Protein AF-A0A3S2VGT2-F1 (afdb_monomer_lite)

Organism: NCBI:txid2499852

InterPro domains:
  IPR012671 Type III export protein PscE/YscE [PF08988] (16-76)

Sequence (82 aa):
MTATGEGPETGERFGMTDLEEALQGADGADVRRAALDRLDAMGARVARRIAQGTTAAEFGRLDVLANAISAAQHVLLRTGPR

Secondary structure (DSSP, 8-state):
---PPPPP-----TT--HHHHHHHSTTHHHHHHHHHHHHHHHHHHHHHHHHT---HHHHHHHHHHHHHHHHHHHHHHHSS--

Radius of gyration: 20.52 Å; chains: 1; bounding box: 58×32×52 Å

Foldseek 3Di:
DDDDDDDDPPPPPPPDDPLLVCLADPCNVVSLVVLLVVLVVVLVVLVVVVVVDDDPVVVVVSVVSNVVSVVVNVVSVPRHDD

pLDDT: mean 83.2, std 18.31, range [39.19, 97.75]

Structure (mmCIF, N/CA/C/O backbone):
data_AF-A0A3S2VGT2-F1
#
_entry.id   AF-A0A3S2VGT2-F1
#
loop_
_atom_site.group_PDB
_atom_site.id
_atom_site.type_symbol
_atom_site.label_atom_id
_atom_site.label_alt_id
_atom_site.label_comp_id
_atom_site.label_asym_id
_atom_site.label_entity_id
_atom_site.label_seq_id
_atom_site.pdbx_PDB_ins_code
_atom_site.Cartn_x
_atom_site.Cartn_y
_atom_site.Cartn_z
_atom_site.occupancy
_atom_site.B_iso_or_equiv
_atom_site.auth_seq_id
_atom_site.auth_comp_id
_atom_site.auth_asym_id
_atom_site.auth_atom_id
_atom_site.pdbx_PDB_model_num
ATOM 1 N N . MET A 1 1 ? 44.669 25.118 -33.171 1.00 41.16 1 MET A N 1
ATOM 2 C CA . MET A 1 1 ? 44.620 24.197 -32.018 1.00 41.16 1 MET A CA 1
ATOM 3 C C . MET A 1 1 ? 43.217 24.274 -31.449 1.00 41.16 1 MET A C 1
ATOM 5 O O . MET A 1 1 ? 42.893 25.231 -30.764 1.00 41.16 1 MET A O 1
ATOM 9 N N . THR A 1 2 ? 42.350 23.361 -31.873 1.00 39.19 2 THR A N 1
ATOM 10 C CA . THR A 1 2 ? 40.956 23.251 -31.427 1.00 39.19 2 THR A CA 1
ATOM 11 C C . THR A 1 2 ? 40.918 22.534 -30.083 1.00 39.19 2 THR A C 1
ATOM 13 O O . THR A 1 2 ? 41.450 21.433 -29.970 1.00 39.19 2 THR A O 1
ATOM 16 N N . ALA A 1 3 ? 40.321 23.176 -29.077 1.00 46.69 3 ALA A N 1
ATOM 17 C CA . ALA A 1 3 ? 39.983 22.552 -27.806 1.00 46.69 3 ALA A CA 1
ATOM 18 C C . ALA A 1 3 ? 38.924 21.473 -28.070 1.00 46.69 3 ALA A C 1
ATOM 20 O O . ALA A 1 3 ? 37.818 21.776 -28.519 1.00 46.69 3 ALA A O 1
ATOM 21 N N . THR A 1 4 ? 39.306 20.212 -27.888 1.00 48.81 4 THR A N 1
ATOM 22 C CA . THR A 1 4 ? 38.410 19.066 -28.037 1.00 48.81 4 THR A CA 1
ATOM 23 C C . THR A 1 4 ? 37.541 18.986 -26.793 1.00 48.81 4 THR A C 1
ATOM 25 O O . THR A 1 4 ? 38.061 18.987 -25.680 1.00 48.81 4 THR A O 1
ATOM 28 N N . GLY A 1 5 ? 36.230 18.976 -27.027 1.00 43.91 5 GLY A N 1
ATOM 29 C CA . GLY A 1 5 ? 35.191 19.039 -26.014 1.00 43.91 5 GLY A CA 1
ATOM 30 C C . GLY A 1 5 ? 35.342 17.989 -24.924 1.00 43.91 5 GLY A C 1
ATOM 31 O O . GLY A 1 5 ? 35.665 16.828 -25.180 1.00 43.91 5 GLY A O 1
ATOM 32 N N . GLU A 1 6 ? 35.075 18.455 -23.712 1.00 45.78 6 GLU A N 1
ATOM 33 C CA . GLU A 1 6 ? 34.781 17.658 -22.535 1.00 45.78 6 GLU A CA 1
ATOM 34 C C . GLU A 1 6 ? 33.716 16.616 -22.912 1.00 45.78 6 GLU A C 1
ATOM 36 O O . GLU A 1 6 ? 32.649 16.945 -23.440 1.00 45.78 6 GLU A O 1
ATOM 41 N N . GLY A 1 7 ? 34.061 15.337 -22.741 1.00 45.28 7 GLY A N 1
ATOM 42 C CA . GLY A 1 7 ? 33.128 14.229 -22.930 1.00 45.28 7 GLY A CA 1
ATOM 43 C C . GLY A 1 7 ? 31.931 14.372 -21.986 1.00 45.28 7 GLY A C 1
ATOM 44 O O . GLY A 1 7 ? 32.051 15.035 -20.957 1.00 45.28 7 GLY A O 1
ATOM 45 N N . PRO A 1 8 ? 30.772 13.776 -22.320 1.00 46.28 8 PRO A N 1
ATOM 46 C CA . PRO A 1 8 ? 29.560 13.959 -21.540 1.00 46.28 8 PRO A CA 1
ATOM 47 C C . PRO A 1 8 ? 29.813 13.483 -20.115 1.00 46.28 8 PRO A C 1
ATOM 49 O O . PRO A 1 8 ? 30.119 12.312 -19.887 1.00 46.28 8 PRO A O 1
ATOM 52 N N . GLU A 1 9 ? 29.689 14.411 -19.172 1.00 53.19 9 GLU A N 1
ATOM 53 C CA . GLU A 1 9 ? 29.634 14.118 -17.755 1.00 53.19 9 GLU A CA 1
ATOM 54 C C 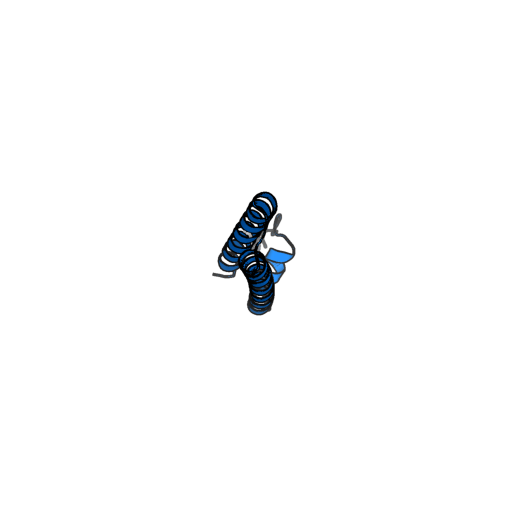. GLU A 1 9 ? 28.521 13.090 -17.547 1.00 53.19 9 GLU A C 1
ATOM 56 O O . GLU A 1 9 ? 27.328 13.396 -17.612 1.00 53.19 9 GLU A O 1
ATOM 61 N N . THR A 1 10 ? 28.897 11.834 -17.325 1.00 49.91 10 THR A N 1
ATOM 62 C CA . THR A 1 10 ? 28.028 10.890 -16.636 1.00 49.91 10 THR A CA 1
ATOM 63 C C . THR A 1 10 ? 27.901 11.431 -15.223 1.00 49.91 10 THR A C 1
ATOM 65 O O . THR A 1 10 ? 28.684 11.055 -14.354 1.00 49.91 10 THR A O 1
ATOM 68 N N . GLY A 1 11 ? 26.994 12.393 -15.034 1.00 49.00 11 GLY A N 1
ATOM 69 C CA . GLY A 1 11 ? 26.729 13.007 -13.745 1.00 49.00 11 GLY A CA 1
ATOM 70 C C . GLY A 1 11 ? 26.516 11.894 -12.735 1.00 49.00 11 GLY A C 1
ATOM 71 O O . GLY A 1 11 ? 25.578 11.103 -12.863 1.00 49.00 11 GLY A O 1
ATOM 72 N N . GLU A 1 12 ? 27.449 11.769 -11.798 1.00 46.66 12 GLU A N 1
ATOM 73 C CA . GLU A 1 12 ? 27.382 10.774 -10.744 1.00 46.66 12 GLU A CA 1
ATOM 74 C C . GLU A 1 12 ? 26.022 10.926 -10.056 1.00 46.66 12 GLU A C 1
ATOM 76 O O . GLU A 1 12 ? 25.683 11.994 -9.542 1.00 46.66 12 GLU A O 1
ATOM 81 N N . ARG A 1 13 ? 25.210 9.862 -10.084 1.00 58.97 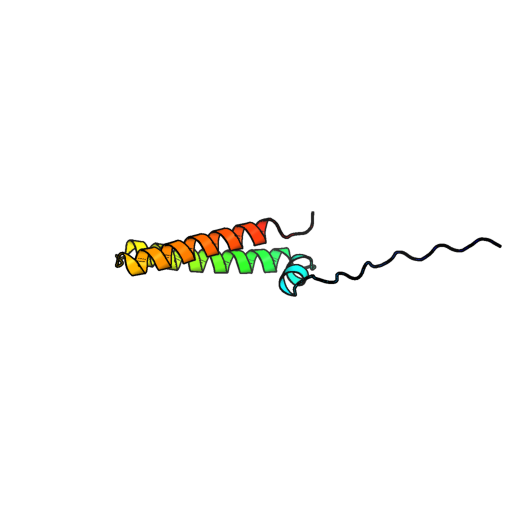13 ARG A N 1
ATOM 82 C CA . ARG A 1 13 ? 23.916 9.782 -9.391 1.00 58.97 13 ARG A CA 1
ATOM 83 C C . ARG A 1 13 ? 24.147 9.675 -7.877 1.00 58.97 13 ARG A C 1
ATOM 85 O O . ARG A 1 13 ? 23.748 8.706 -7.240 1.00 58.97 13 ARG A O 1
ATOM 92 N N . PHE A 1 14 ? 24.838 10.649 -7.291 1.00 51.62 14 PHE A N 1
ATOM 93 C CA . PHE A 1 14 ? 25.015 10.746 -5.851 1.00 51.62 14 PHE A CA 1
ATOM 94 C C . PHE A 1 14 ? 23.667 11.047 -5.193 1.00 51.62 14 PHE A C 1
ATOM 96 O O . PHE A 1 14 ? 23.010 12.034 -5.519 1.00 51.62 14 PHE A O 1
ATOM 103 N N . GLY A 1 15 ? 23.261 10.186 -4.258 1.00 64.06 15 GLY A N 1
ATOM 104 C CA . GLY A 1 15 ? 22.024 10.342 -3.487 1.00 64.06 15 GLY A CA 1
ATOM 105 C C . GLY A 1 15 ? 20.855 9.469 -3.943 1.00 64.06 15 GLY A C 1
ATOM 106 O O . GLY A 1 15 ? 19.767 9.617 -3.395 1.00 64.06 15 GLY A O 1
ATOM 107 N N . MET A 1 16 ? 21.066 8.563 -4.900 1.00 76.38 16 MET A N 1
ATOM 108 C CA . MET A 1 16 ? 20.060 7.578 -5.288 1.00 76.38 16 MET A CA 1
ATOM 109 C C . MET A 1 16 ? 20.160 6.331 -4.408 1.00 76.38 16 MET A C 1
ATOM 111 O O . MET A 1 16 ? 21.248 5.810 -4.173 1.00 76.38 16 MET A O 1
ATOM 115 N N . THR A 1 17 ? 19.024 5.871 -3.900 1.00 86.25 17 THR A N 1
ATOM 116 C CA . THR A 1 17 ? 18.932 4.632 -3.120 1.00 86.25 17 THR A CA 1
ATOM 117 C C . THR A 1 17 ? 18.917 3.401 -4.026 1.00 86.25 17 THR A C 1
ATOM 119 O O . THR A 1 17 ? 18.470 3.479 -5.171 1.00 86.25 17 THR A O 1
ATOM 122 N N . ASP A 1 18 ? 19.294 2.236 -3.489 1.00 87.00 18 ASP A N 1
ATOM 123 C CA . ASP A 1 18 ? 19.215 0.945 -4.198 1.00 87.00 18 ASP A CA 1
ATOM 124 C C . ASP A 1 18 ? 17.814 0.681 -4.782 1.00 87.00 18 ASP A C 1
ATOM 126 O O . ASP A 1 18 ? 17.663 0.105 -5.859 1.00 87.00 18 ASP A O 1
ATOM 130 N N . LEU A 1 19 ? 16.762 1.126 -4.080 1.00 86.00 19 LEU A N 1
ATOM 131 C CA . LEU A 1 19 ? 15.383 0.991 -4.546 1.00 86.00 19 LEU A CA 1
ATOM 132 C C . LEU A 1 19 ? 15.112 1.873 -5.769 1.00 86.00 19 LEU A C 1
ATOM 134 O O . LEU A 1 19 ? 14.481 1.427 -6.725 1.00 86.00 19 LEU A O 1
ATOM 138 N N . GLU A 1 20 ? 15.567 3.122 -5.746 1.00 87.81 20 GLU A N 1
ATOM 139 C CA . GLU A 1 20 ? 15.427 4.032 -6.882 1.00 87.81 20 GLU A CA 1
ATOM 140 C C . GLU A 1 20 ? 16.238 3.539 -8.084 1.00 87.81 20 GLU A C 1
ATOM 142 O O . GLU A 1 20 ? 15.760 3.640 -9.214 1.00 87.81 20 GLU A O 1
ATOM 147 N N . GLU A 1 21 ? 17.410 2.940 -7.852 1.00 87.81 21 GLU A N 1
ATOM 148 C CA . GLU A 1 21 ? 18.213 2.287 -8.892 1.00 87.81 21 GLU A CA 1
ATOM 149 C C . GLU A 1 21 ? 17.494 1.106 -9.521 1.00 87.81 21 GLU A C 1
ATOM 151 O O . GLU A 1 21 ? 17.331 1.074 -10.744 1.00 87.81 21 GLU A O 1
ATOM 156 N N . ALA A 1 22 ? 16.962 0.202 -8.703 1.00 88.88 22 ALA A N 1
ATOM 157 C CA . ALA A 1 22 ? 16.185 -0.927 -9.192 1.00 88.88 22 ALA A CA 1
ATOM 158 C C . ALA A 1 22 ? 14.953 -0.478 -10.001 1.00 88.88 22 ALA A C 1
ATOM 160 O O . ALA A 1 22 ? 14.645 -1.067 -11.034 1.00 88.88 22 ALA A O 1
ATOM 161 N N . LEU A 1 23 ? 14.271 0.594 -9.580 1.00 89.44 23 LEU A N 1
ATOM 162 C CA . LEU A 1 23 ? 13.094 1.136 -10.272 1.00 89.44 23 LEU A CA 1
ATOM 163 C C . LEU A 1 23 ? 13.416 1.849 -11.595 1.00 89.44 23 LEU A C 1
ATOM 165 O O . LEU A 1 23 ? 12.521 1.976 -12.435 1.00 89.44 23 LEU A O 1
ATOM 169 N N . GLN A 1 24 ? 14.648 2.333 -11.773 1.00 88.00 24 GLN A N 1
ATOM 170 C CA . GLN A 1 24 ? 15.129 2.959 -13.012 1.00 88.00 24 GLN A CA 1
ATOM 171 C C . GLN A 1 24 ? 15.831 1.973 -13.960 1.00 88.00 24 GLN A C 1
ATOM 173 O O . GLN A 1 24 ? 16.099 2.326 -15.108 1.00 88.00 24 GLN A O 1
ATOM 178 N N . GLY A 1 25 ? 16.156 0.766 -13.491 1.00 88.31 25 GLY A N 1
ATOM 179 C CA . GLY A 1 25 ? 16.811 -0.276 -14.279 1.00 88.31 25 GLY A CA 1
ATOM 180 C C . GLY A 1 25 ? 15.900 -0.940 -15.318 1.00 88.31 25 GLY A C 1
ATOM 181 O O . GLY A 1 25 ? 14.706 -0.654 -15.407 1.00 88.31 25 GLY A O 1
ATOM 182 N N . ALA A 1 26 ? 16.471 -1.872 -16.090 1.00 87.50 26 ALA A N 1
ATOM 183 C CA . ALA A 1 26 ? 15.764 -2.610 -17.145 1.00 87.50 26 ALA A CA 1
ATOM 184 C C . ALA A 1 26 ? 14.519 -3.358 -16.627 1.00 87.50 26 ALA A C 1
ATOM 186 O O . ALA A 1 26 ? 13.494 -3.390 -17.304 1.00 87.50 26 ALA A O 1
ATOM 187 N N . ASP A 1 27 ? 14.587 -3.864 -15.394 1.00 89.44 27 ASP A N 1
ATOM 188 C CA . ASP A 1 27 ? 13.503 -4.604 -14.740 1.00 89.44 27 ASP A CA 1
ATOM 189 C C . ASP A 1 27 ? 12.611 -3.704 -13.860 1.00 89.44 27 ASP A C 1
ATOM 191 O O . ASP A 1 27 ? 11.796 -4.186 -13.071 1.00 89.44 27 ASP A O 1
ATOM 195 N N . GLY A 1 28 ? 12.741 -2.376 -13.962 1.00 91.00 28 GLY A N 1
ATOM 196 C CA . GLY A 1 28 ? 12.090 -1.430 -13.051 1.00 91.00 28 GLY A CA 1
ATOM 197 C C . GLY A 1 28 ? 10.560 -1.513 -13.035 1.00 91.00 28 GLY A C 1
ATOM 198 O O . GLY A 1 28 ? 9.930 -1.245 -12.007 1.00 91.00 28 GLY A O 1
ATOM 199 N N . ALA A 1 29 ? 9.941 -1.929 -14.144 1.00 90.81 29 ALA A N 1
ATOM 200 C CA . ALA A 1 29 ? 8.502 -2.186 -14.213 1.00 90.81 29 ALA A CA 1
ATOM 201 C C . ALA A 1 29 ? 8.088 -3.406 -13.371 1.00 90.81 29 ALA A C 1
ATOM 203 O O . ALA A 1 29 ? 7.095 -3.337 -12.641 1.00 90.81 29 ALA A O 1
ATOM 204 N N . ASP A 1 30 ? 8.870 -4.486 -13.411 1.00 93.88 30 ASP A N 1
ATOM 205 C CA . ASP A 1 30 ? 8.615 -5.698 -12.631 1.00 93.88 30 ASP A CA 1
ATOM 206 C C . ASP A 1 30 ? 8.892 -5.481 -11.143 1.00 93.88 30 ASP A C 1
ATOM 208 O O . ASP A 1 30 ? 8.080 -5.879 -10.304 1.00 93.88 30 ASP A O 1
ATOM 212 N N . VAL A 1 31 ? 9.973 -4.768 -10.807 1.00 92.81 31 VAL A N 1
ATOM 213 C CA . VAL A 1 31 ? 10.279 -4.355 -9.426 1.00 92.81 31 VAL A CA 1
ATOM 214 C C . VAL A 1 31 ? 9.133 -3.524 -8.850 1.00 92.81 31 VAL A C 1
ATOM 216 O O . VAL A 1 31 ? 8.657 -3.796 -7.745 1.00 92.81 31 VAL A O 1
ATOM 219 N N . ARG A 1 32 ? 8.636 -2.541 -9.612 1.00 93.75 32 ARG A N 1
ATOM 220 C CA . ARG A 1 32 ? 7.489 -1.714 -9.217 1.00 93.75 32 ARG A CA 1
ATOM 221 C C . ARG A 1 32 ? 6.244 -2.560 -8.996 1.00 93.75 32 ARG A C 1
ATOM 223 O O . ARG A 1 32 ? 5.595 -2.406 -7.965 1.00 93.75 32 ARG A O 1
ATOM 230 N N . ARG A 1 33 ? 5.916 -3.448 -9.938 1.00 94.94 33 ARG A N 1
ATOM 231 C CA . ARG A 1 33 ? 4.741 -4.321 -9.840 1.00 94.94 33 ARG A CA 1
ATOM 232 C C . ARG A 1 33 ? 4.814 -5.201 -8.595 1.00 94.94 33 ARG A C 1
ATOM 234 O O . ARG A 1 33 ? 3.884 -5.195 -7.801 1.00 94.94 33 ARG A O 1
ATOM 241 N N . ALA A 1 34 ? 5.944 -5.869 -8.367 1.00 95.56 34 ALA A N 1
ATOM 242 C CA . ALA A 1 34 ? 6.141 -6.718 -7.195 1.00 95.56 34 ALA A CA 1
ATOM 243 C C . ALA A 1 34 ? 6.047 -5.936 -5.871 1.00 95.56 34 ALA A C 1
ATOM 245 O O . ALA A 1 34 ? 5.484 -6.429 -4.889 1.00 95.56 34 ALA A O 1
ATOM 246 N N . ALA A 1 35 ? 6.578 -4.710 -5.831 1.00 94.38 35 ALA A N 1
ATOM 247 C CA . ALA A 1 35 ? 6.486 -3.846 -4.659 1.00 94.38 35 ALA A CA 1
ATOM 248 C C . ALA A 1 35 ? 5.041 -3.389 -4.389 1.00 94.38 35 ALA A C 1
ATOM 250 O O . ALA A 1 35 ? 4.590 -3.444 -3.242 1.00 94.38 35 ALA A O 1
ATOM 251 N N . LEU A 1 36 ? 4.303 -2.995 -5.432 1.00 95.94 36 LEU A N 1
ATOM 252 C CA . LEU A 1 36 ? 2.889 -2.626 -5.330 1.00 95.94 36 LEU A CA 1
ATOM 253 C C . LEU A 1 36 ? 2.028 -3.813 -4.879 1.00 95.94 36 LEU A C 1
ATOM 255 O O . LEU A 1 36 ? 1.295 -3.668 -3.904 1.00 95.94 36 LEU A O 1
ATOM 259 N N . ASP A 1 37 ? 2.208 -4.996 -5.476 1.00 97.44 37 ASP A N 1
ATOM 260 C CA . ASP A 1 37 ? 1.489 -6.224 -5.102 1.00 97.44 37 ASP A CA 1
ATOM 261 C C . ASP A 1 37 ? 1.684 -6.555 -3.608 1.00 97.44 37 ASP A C 1
ATOM 263 O O . ASP A 1 37 ? 0.754 -6.956 -2.896 1.00 97.44 37 ASP A O 1
ATOM 267 N N . ARG A 1 38 ? 2.902 -6.351 -3.086 1.00 97.19 38 ARG A N 1
ATOM 268 C CA . ARG A 1 38 ? 3.206 -6.553 -1.664 1.00 97.19 38 ARG A CA 1
ATOM 269 C C . ARG A 1 38 ? 2.517 -5.520 -0.772 1.00 97.19 38 ARG A C 1
ATOM 271 O O . AR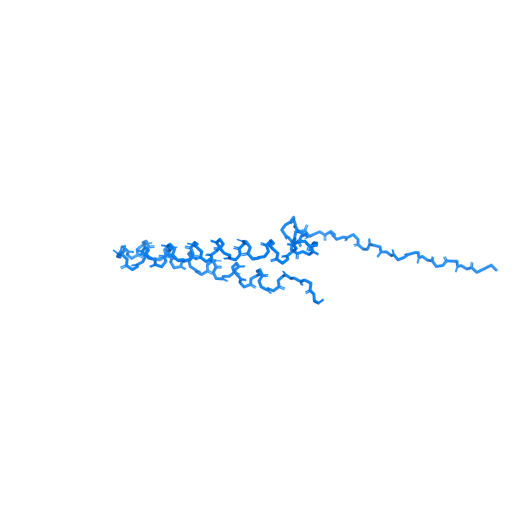G A 1 38 ? 1.997 -5.896 0.282 1.00 97.19 38 ARG A O 1
ATOM 278 N N . LEU A 1 39 ? 2.514 -4.248 -1.168 1.00 97.31 39 LEU A N 1
ATOM 279 C CA . LEU A 1 39 ? 1.833 -3.177 -0.436 1.00 97.31 39 LEU A CA 1
ATOM 280 C C . LEU A 1 39 ? 0.314 -3.388 -0.418 1.00 97.31 39 LEU A C 1
ATOM 282 O O . LEU A 1 39 ? -0.291 -3.282 0.648 1.00 97.31 39 LEU A O 1
ATOM 286 N N . ASP A 1 40 ? -0.282 -3.802 -1.537 1.00 97.44 40 ASP A N 1
ATOM 287 C CA . ASP A 1 40 ? -1.704 -4.150 -1.621 1.00 97.44 40 ASP A CA 1
ATOM 288 C C . ASP A 1 40 ? -2.051 -5.318 -0.695 1.00 97.44 40 ASP A C 1
ATOM 290 O O . ASP A 1 40 ? -3.014 -5.261 0.076 1.00 97.44 40 ASP A O 1
ATOM 294 N N . ALA A 1 41 ? -1.222 -6.366 -0.681 1.00 97.75 41 ALA A N 1
ATOM 295 C CA . ALA A 1 41 ? -1.408 -7.490 0.229 1.00 97.75 41 ALA A CA 1
ATOM 296 C C . ALA A 1 41 ? -1.324 -7.068 1.710 1.00 97.75 41 ALA A C 1
ATOM 298 O O . ALA A 1 41 ? -2.054 -7.613 2.548 1.00 97.75 41 ALA A O 1
ATOM 299 N N . MET A 1 42 ? -0.455 -6.110 2.050 1.00 97.19 42 MET A N 1
ATOM 300 C CA . MET A 1 42 ? -0.360 -5.541 3.398 1.00 97.19 42 MET A CA 1
ATOM 301 C C . MET A 1 42 ? -1.593 -4.697 3.740 1.00 97.19 42 MET A C 1
ATOM 303 O O . MET A 1 42 ? -2.188 -4.908 4.800 1.00 97.19 42 MET A O 1
ATOM 307 N N . GLY A 1 43 ? -2.032 -3.820 2.834 1.00 96.75 43 GLY A N 1
ATOM 308 C CA . GLY A 1 43 ? -3.229 -2.995 3.009 1.00 96.75 43 GLY A CA 1
ATOM 309 C C . GLY A 1 43 ? -4.481 -3.850 3.205 1.00 96.75 43 GLY A C 1
ATOM 310 O O . GLY A 1 43 ? -5.249 -3.637 4.143 1.00 96.75 43 GLY A O 1
ATOM 311 N N . ALA A 1 44 ? -4.626 -4.918 2.418 1.00 97.00 44 ALA A N 1
ATOM 312 C CA . ALA A 1 44 ? -5.727 -5.865 2.552 1.00 97.00 44 ALA A CA 1
ATOM 313 C C . ALA A 1 44 ? -5.722 -6.598 3.907 1.00 97.00 44 ALA A C 1
ATOM 315 O O . ALA A 1 44 ? -6.785 -6.880 4.463 1.00 97.00 44 ALA A O 1
ATOM 316 N N . ARG A 1 45 ? -4.546 -6.913 4.474 1.00 96.44 45 ARG A N 1
ATOM 317 C CA . ARG A 1 45 ? -4.449 -7.496 5.828 1.00 96.44 45 ARG A CA 1
ATOM 318 C C . ARG A 1 45 ? -4.899 -6.503 6.898 1.00 96.44 45 ARG A C 1
ATOM 320 O O . ARG A 1 45 ? -5.647 -6.899 7.789 1.00 96.44 45 ARG A O 1
ATOM 327 N N . VAL A 1 46 ? -4.485 -5.240 6.791 1.00 96.44 46 VAL A N 1
ATOM 328 C CA . VAL A 1 46 ? -4.896 -4.164 7.709 1.00 96.44 46 VAL A CA 1
ATOM 329 C C . VAL A 1 46 ? -6.409 -3.953 7.647 1.00 96.44 46 VAL A C 1
ATOM 331 O O . VAL A 1 46 ? -7.074 -4.014 8.680 1.00 96.44 46 VAL A O 1
ATOM 334 N N . ALA A 1 47 ? -6.973 -3.817 6.444 1.00 94.62 47 ALA A N 1
ATOM 335 C CA . ALA A 1 47 ? -8.411 -3.649 6.242 1.00 94.62 47 ALA A CA 1
ATOM 336 C C . ALA A 1 47 ? -9.219 -4.819 6.825 1.00 94.62 47 ALA A C 1
ATOM 338 O O . ALA A 1 47 ? -10.204 -4.605 7.532 1.00 94.62 47 ALA A O 1
ATOM 339 N N . ARG A 1 48 ? -8.768 -6.066 6.611 1.00 95.56 48 ARG A N 1
ATOM 340 C CA . ARG A 1 48 ? -9.396 -7.246 7.228 1.00 95.56 48 ARG A CA 1
ATOM 341 C C . ARG A 1 48 ? -9.334 -7.205 8.752 1.00 95.56 48 ARG A C 1
ATOM 343 O O . ARG A 1 48 ? -10.325 -7.542 9.392 1.00 95.56 48 ARG A O 1
ATOM 350 N N . ARG A 1 49 ? -8.208 -6.788 9.341 1.00 94.19 49 ARG A N 1
ATOM 351 C CA . ARG A 1 49 ? -8.069 -6.697 10.802 1.00 94.19 49 ARG A CA 1
ATOM 352 C C . ARG A 1 49 ? -9.020 -5.659 11.400 1.00 94.19 49 ARG A C 1
ATOM 354 O O . ARG A 1 49 ? -9.615 -5.934 12.436 1.00 94.19 49 ARG A O 1
ATOM 361 N N . ILE A 1 50 ? -9.188 -4.511 10.740 1.00 93.06 50 ILE A N 1
ATOM 362 C CA . ILE A 1 50 ? -10.164 -3.485 11.138 1.00 93.06 50 ILE A CA 1
ATOM 363 C C . ILE A 1 50 ? -11.590 -4.049 11.057 1.00 93.06 50 ILE A C 1
ATOM 365 O O . ILE A 1 50 ? -12.344 -3.947 12.022 1.00 93.06 50 ILE A O 1
ATOM 369 N N . ALA A 1 51 ? -11.941 -4.698 9.941 1.00 92.88 51 ALA A N 1
ATOM 370 C CA . ALA A 1 51 ? -13.276 -5.256 9.716 1.00 92.88 51 ALA A CA 1
ATOM 371 C C . ALA A 1 51 ? -13.652 -6.378 10.702 1.00 92.88 51 ALA A C 1
ATOM 373 O O . ALA A 1 51 ? -14.822 -6.535 11.038 1.00 92.88 51 ALA A O 1
ATOM 374 N N . GLN A 1 52 ? -12.673 -7.142 11.195 1.00 94.38 52 GLN A N 1
ATOM 375 C CA . GLN A 1 52 ? -12.870 -8.193 12.205 1.00 94.38 52 GLN A CA 1
ATOM 376 C C . GLN A 1 52 ? -13.151 -7.657 13.618 1.00 94.38 52 GLN A C 1
ATOM 378 O O . GLN A 1 52 ? -13.394 -8.444 14.531 1.00 94.38 52 GLN A O 1
ATOM 383 N N . GLY A 1 53 ? -13.118 -6.339 13.809 1.00 88.44 53 GLY A N 1
ATOM 384 C CA . GLY A 1 53 ? -13.260 -5.714 15.113 1.00 88.44 53 GLY A CA 1
ATOM 385 C C . GLY A 1 53 ? -11.908 -5.538 15.797 1.00 88.44 53 GLY A C 1
ATOM 386 O O . GLY A 1 53 ? -11.077 -6.447 15.889 1.00 88.44 53 GLY A O 1
ATOM 387 N N . THR A 1 54 ? -11.690 -4.321 16.278 1.00 89.88 54 THR A N 1
ATOM 388 C CA . THR A 1 54 ? -10.446 -3.887 16.902 1.00 89.88 54 THR A CA 1
ATOM 389 C C . THR A 1 54 ? -10.752 -2.893 18.020 1.00 89.88 54 THR A C 1
ATOM 391 O O . THR A 1 54 ? -11.830 -2.298 18.062 1.00 89.88 54 THR A O 1
ATOM 394 N N . THR A 1 55 ? -9.823 -2.724 18.956 1.00 92.25 55 THR A N 1
ATOM 395 C CA . THR A 1 55 ? -9.944 -1.695 20.002 1.00 92.25 55 THR A CA 1
ATOM 396 C C . THR A 1 55 ? -9.661 -0.308 19.419 1.00 92.25 55 THR A C 1
ATOM 398 O O . THR A 1 55 ? -8.987 -0.203 18.401 1.00 92.25 55 THR A O 1
ATOM 401 N N . ALA A 1 56 ? -10.090 0.779 20.069 1.00 89.19 56 ALA A N 1
ATOM 402 C CA . ALA A 1 56 ? -9.801 2.137 19.582 1.00 89.19 56 ALA A CA 1
ATOM 403 C C . ALA A 1 56 ? -8.287 2.423 19.448 1.00 89.19 56 ALA A C 1
ATOM 405 O O . ALA A 1 56 ? -7.839 3.011 18.465 1.00 89.19 56 ALA A O 1
ATOM 406 N N . ALA A 1 57 ? -7.479 1.949 20.402 1.00 88.75 57 ALA A N 1
ATOM 407 C CA . ALA A 1 57 ? -6.024 2.105 20.360 1.00 88.75 57 ALA A CA 1
ATOM 408 C C . ALA A 1 57 ? -5.369 1.279 19.237 1.00 88.75 57 ALA A C 1
ATOM 410 O O . ALA A 1 57 ? -4.363 1.678 18.651 1.00 88.75 57 ALA A O 1
ATOM 411 N N . GLU A 1 58 ? -5.913 0.104 18.929 1.00 93.00 58 GLU A N 1
ATOM 412 C CA . GLU A 1 58 ? -5.434 -0.720 17.822 1.00 93.00 58 GLU A CA 1
ATOM 413 C C . GLU A 1 58 ? -5.936 -0.197 16.469 1.00 93.00 58 GLU A C 1
ATOM 415 O O . GLU A 1 58 ? -5.163 -0.194 15.516 1.00 93.00 58 GLU A O 1
ATOM 420 N N . PHE A 1 59 ? -7.148 0.357 16.402 1.00 93.44 59 PHE A N 1
ATOM 421 C CA . PHE A 1 59 ? -7.650 1.077 15.234 1.00 93.44 59 PHE A CA 1
ATOM 422 C C . PHE A 1 59 ? -6.718 2.224 14.842 1.00 93.44 59 PHE A C 1
ATOM 424 O O . PHE A 1 59 ? -6.284 2.270 13.700 1.00 93.44 59 PHE A O 1
ATOM 431 N N . GLY A 1 60 ? -6.332 3.089 15.790 1.00 92.50 60 GLY A N 1
ATOM 432 C CA . GLY A 1 60 ? -5.418 4.199 15.500 1.00 92.50 60 GLY A CA 1
ATOM 433 C C . GLY A 1 60 ? -4.074 3.735 14.927 1.00 92.50 60 GLY A C 1
ATOM 434 O O . GLY A 1 60 ? -3.555 4.332 13.989 1.00 92.50 60 GLY A O 1
ATOM 435 N N . ARG A 1 61 ? -3.528 2.615 15.422 1.00 94.62 61 ARG A N 1
ATOM 436 C CA . ARG A 1 61 ? -2.302 2.021 14.858 1.00 94.62 61 ARG A CA 1
ATOM 437 C C . ARG A 1 61 ? -2.517 1.468 13.448 1.00 94.62 61 ARG A C 1
ATOM 439 O O . ARG A 1 61 ? -1.656 1.640 12.591 1.00 94.62 61 ARG A O 1
ATOM 446 N N . LEU A 1 62 ? -3.644 0.802 13.209 1.00 95.25 62 LEU A N 1
ATOM 447 C CA . LEU A 1 62 ? -3.990 0.245 11.900 1.00 95.25 62 LEU A CA 1
ATOM 448 C C . LEU A 1 62 ? -4.267 1.345 10.866 1.00 95.25 62 LEU A C 1
ATOM 450 O O . LEU A 1 62 ? -3.866 1.195 9.717 1.00 95.25 62 LEU A O 1
ATOM 454 N N . ASP A 1 63 ? -4.870 2.458 11.276 1.00 94.31 63 ASP A N 1
ATOM 455 C CA . ASP A 1 63 ? -5.105 3.628 10.427 1.00 94.31 63 ASP A CA 1
ATOM 456 C C . ASP A 1 63 ? -3.786 4.292 9.999 1.00 94.31 63 ASP A C 1
ATOM 458 O O . ASP A 1 63 ? -3.555 4.531 8.813 1.00 94.31 63 ASP A O 1
ATOM 462 N N . VAL A 1 64 ? -2.844 4.472 10.934 1.00 96.25 64 VAL A N 1
ATOM 463 C CA . VAL A 1 64 ? -1.485 4.949 10.613 1.00 96.25 64 VAL A CA 1
ATOM 464 C C . VAL A 1 64 ? -0.788 4.015 9.619 1.00 96.25 64 VAL A C 1
ATOM 466 O O . VAL A 1 64 ? -0.172 4.487 8.663 1.00 96.25 64 VAL A O 1
ATOM 469 N N . LEU A 1 65 ? -0.904 2.696 9.801 1.00 96.94 65 LEU A N 1
ATOM 470 C CA . LEU A 1 65 ? -0.336 1.722 8.864 1.00 96.94 65 LEU A CA 1
ATOM 471 C C . LEU A 1 65 ? -0.990 1.801 7.480 1.00 96.94 65 LEU A C 1
ATOM 473 O O . LEU A 1 65 ? -0.278 1.754 6.479 1.00 96.94 65 LEU A O 1
ATOM 477 N N . ALA A 1 66 ? -2.314 1.943 7.406 1.00 95.69 66 ALA A N 1
ATOM 478 C CA . ALA A 1 66 ? -3.026 2.093 6.139 1.00 95.69 66 ALA A CA 1
ATOM 479 C C . ALA A 1 66 ? -2.568 3.352 5.383 1.00 95.69 66 ALA A C 1
ATOM 481 O O . ALA A 1 66 ? -2.254 3.280 4.193 1.00 95.69 66 ALA A O 1
ATOM 482 N N . ASN A 1 67 ? -2.438 4.477 6.089 1.00 96.88 67 ASN A N 1
ATOM 483 C CA . ASN A 1 67 ? -1.943 5.730 5.520 1.00 96.88 67 ASN A CA 1
ATOM 484 C C . ASN A 1 67 ? -0.490 5.612 5.034 1.00 96.88 67 ASN A C 1
ATOM 486 O O . ASN A 1 67 ? -0.166 6.080 3.943 1.00 96.88 67 ASN A O 1
ATOM 490 N N . ALA A 1 68 ? 0.378 4.941 5.796 1.00 96.94 68 ALA A N 1
ATOM 491 C CA . ALA A 1 68 ? 1.766 4.712 5.399 1.00 96.94 68 ALA A CA 1
ATOM 492 C C . ALA A 1 68 ? 1.883 3.829 4.143 1.00 96.94 68 ALA A C 1
ATOM 494 O O . ALA A 1 68 ? 2.694 4.114 3.263 1.00 96.94 68 ALA A O 1
ATOM 495 N N . ILE A 1 69 ? 1.054 2.785 4.032 1.00 97.31 69 ILE A N 1
ATOM 496 C CA . ILE A 1 69 ? 1.004 1.916 2.846 1.00 97.31 69 ILE A CA 1
ATOM 497 C C . ILE A 1 69 ? 0.569 2.722 1.620 1.00 97.31 69 ILE A C 1
ATOM 499 O O . ILE A 1 69 ? 1.246 2.674 0.594 1.00 97.31 69 ILE A O 1
ATOM 503 N N . SER A 1 70 ? -0.499 3.514 1.745 1.00 95.94 70 SER A N 1
ATOM 504 C CA . SER A 1 70 ? -0.974 4.391 0.669 1.00 95.94 70 SER A CA 1
ATOM 505 C C . SER A 1 70 ? 0.109 5.384 0.228 1.00 95.94 70 SER A C 1
ATOM 507 O O . SER A 1 70 ? 0.407 5.512 -0.962 1.00 95.94 70 SER A O 1
ATOM 509 N N . ALA A 1 71 ? 0.794 6.026 1.180 1.00 95.62 71 ALA A N 1
ATOM 510 C CA . ALA A 1 71 ? 1.898 6.934 0.881 1.00 95.62 71 ALA A CA 1
ATOM 511 C C . ALA A 1 71 ? 3.044 6.232 0.127 1.00 95.62 71 ALA A C 1
ATOM 513 O O . ALA A 1 71 ? 3.557 6.774 -0.853 1.00 95.62 71 ALA A O 1
ATOM 514 N N . ALA A 1 7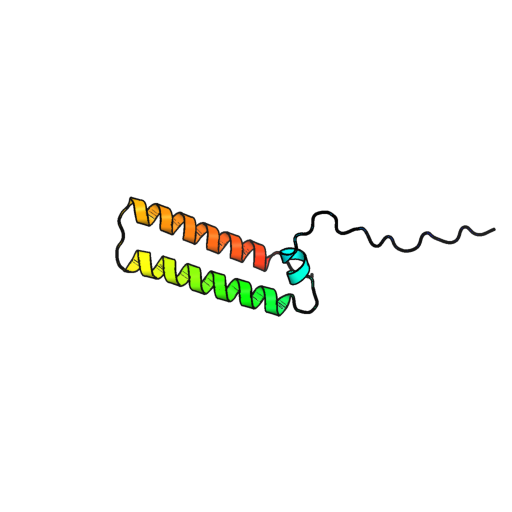2 ? 3.413 5.012 0.529 1.00 94.62 72 ALA A N 1
ATOM 515 C CA . ALA A 1 72 ? 4.438 4.225 -0.155 1.00 94.62 72 ALA A CA 1
ATOM 516 C C . ALA A 1 72 ? 4.036 3.872 -1.598 1.00 94.62 72 ALA A C 1
ATOM 518 O O . ALA A 1 72 ? 4.856 3.989 -2.509 1.00 94.62 72 ALA A O 1
ATOM 519 N N . GLN A 1 73 ? 2.771 3.507 -1.830 1.00 94.75 73 GLN A N 1
ATOM 520 C CA . GLN A 1 73 ? 2.244 3.260 -3.177 1.00 94.75 73 GLN A CA 1
ATOM 521 C C . GLN A 1 73 ? 2.317 4.523 -4.042 1.00 94.75 73 GLN A C 1
ATOM 523 O O . GLN A 1 73 ? 2.780 4.466 -5.181 1.00 94.75 73 GLN A O 1
ATOM 528 N N . HIS A 1 74 ? 1.939 5.678 -3.489 1.00 94.19 74 HIS A N 1
ATOM 529 C CA . HIS A 1 74 ? 2.049 6.964 -4.176 1.00 94.19 74 HIS A CA 1
ATOM 530 C C . HIS A 1 74 ? 3.492 7.322 -4.551 1.00 94.19 74 HIS A C 1
ATOM 532 O O . HIS A 1 74 ? 3.722 7.820 -5.656 1.00 94.19 74 HIS A O 1
ATOM 538 N N . VAL A 1 75 ? 4.460 7.069 -3.664 1.00 91.75 75 VAL A N 1
ATOM 539 C CA . VAL A 1 75 ? 5.887 7.259 -3.968 1.00 91.75 75 VAL A CA 1
ATOM 540 C C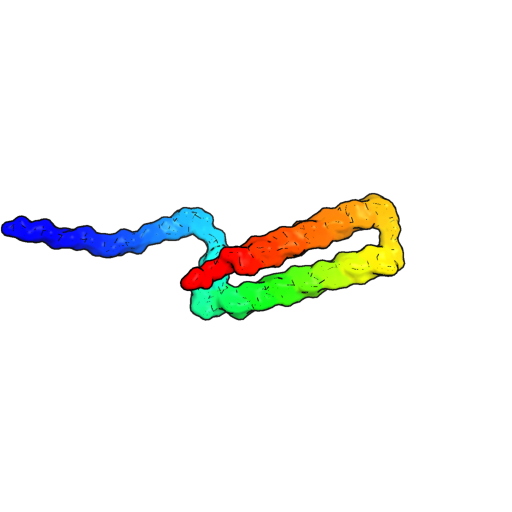 . VAL A 1 75 ? 6.298 6.339 -5.111 1.00 91.75 75 VAL A C 1
ATOM 542 O O . VAL A 1 75 ? 6.785 6.826 -6.127 1.00 91.75 75 VAL A O 1
ATOM 545 N N . LEU A 1 76 ? 6.019 5.037 -5.009 1.00 90.75 76 LEU A N 1
ATOM 546 C CA . LEU A 1 76 ? 6.376 4.078 -6.053 1.00 90.75 76 LEU A CA 1
ATOM 547 C C . LEU A 1 76 ? 5.777 4.447 -7.406 1.00 90.75 76 LEU A C 1
ATOM 549 O O . LEU A 1 76 ? 6.488 4.384 -8.395 1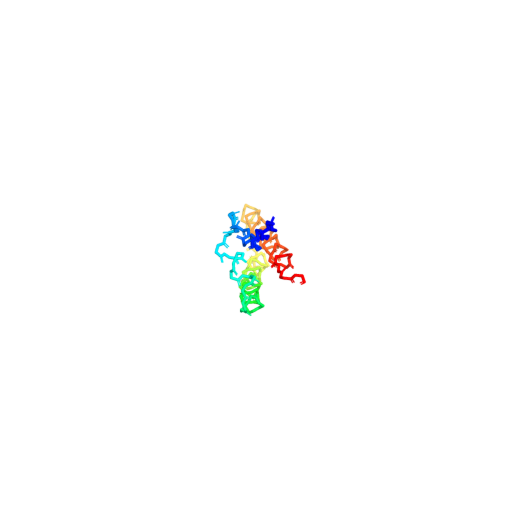.00 90.75 76 LEU A O 1
ATOM 553 N N . LEU A 1 77 ? 4.517 4.878 -7.480 1.00 88.62 77 LEU A N 1
ATOM 554 C CA . LEU A 1 77 ? 3.884 5.277 -8.743 1.00 88.62 77 LEU A CA 1
ATOM 555 C C . LEU A 1 77 ? 4.501 6.541 -9.361 1.00 88.62 77 LEU A C 1
ATOM 557 O O . LEU A 1 77 ? 4.457 6.703 -10.577 1.00 88.62 77 LEU A O 1
ATOM 561 N N . ARG A 1 78 ? 5.098 7.420 -8.548 1.00 86.75 78 ARG A N 1
ATOM 562 C CA . ARG A 1 78 ? 5.780 8.634 -9.018 1.00 86.75 78 ARG A CA 1
ATOM 563 C C . ARG A 1 78 ? 7.242 8.412 -9.401 1.00 86.75 78 ARG A C 1
ATOM 565 O O . ARG A 1 78 ? 7.778 9.207 -10.170 1.00 86.75 78 ARG A O 1
ATOM 572 N N . THR A 1 79 ? 7.883 7.376 -8.870 1.00 76.50 79 THR A N 1
ATOM 573 C CA . THR A 1 79 ? 9.310 7.112 -9.081 1.00 76.50 79 THR A CA 1
ATOM 574 C C . THR A 1 79 ? 9.494 6.127 -10.232 1.00 76.50 79 THR A C 1
ATOM 576 O O . THR A 1 79 ? 9.410 4.921 -10.027 1.00 76.50 79 THR A O 1
ATOM 579 N N . GLY A 1 80 ? 9.698 6.598 -11.463 1.00 60.50 80 GLY A N 1
ATOM 580 C CA . GLY A 1 80 ? 9.914 5.753 -12.647 1.00 60.50 80 GLY A CA 1
ATOM 581 C C . GLY A 1 80 ? 10.416 6.542 -13.857 1.00 60.50 80 GLY A C 1
ATOM 582 O O . GLY A 1 80 ? 10.334 7.773 -13.834 1.00 60.50 80 GLY A O 1
ATOM 583 N N . PRO A 1 81 ? 10.966 5.867 -14.884 1.00 55.62 81 PRO A N 1
ATOM 584 C CA . PRO A 1 81 ? 11.454 6.542 -16.082 1.00 55.62 81 PRO A CA 1
ATOM 585 C C . PRO A 1 81 ? 10.305 7.290 -16.773 1.00 55.62 81 PRO A C 1
ATOM 587 O O . PRO A 1 81 ? 9.202 6.756 -16.900 1.00 55.62 81 PRO A O 1
ATOM 590 N N . ARG A 1 82 ? 10.566 8.548 -17.145 1.00 53.06 82 ARG A N 1
ATOM 591 C CA . ARG A 1 82 ? 9.664 9.382 -17.951 1.00 53.06 82 ARG A CA 1
ATOM 592 C C . ARG A 1 82 ? 9.697 8.970 -19.413 1.00 53.06 82 ARG A C 1
ATOM 594 O O . ARG A 1 82 ? 10.803 8.624 -19.880 1.00 53.06 82 ARG A O 1
#